Protein AF-A0A956YX07-F1 (afdb_monomer)

Foldseek 3Di:
DDDPPPPPPPPPPPPPPDPVVVVVVVVVCVVVVVLVVVLVVLVVVLVVLVVLVVVLVCCCVPPCVVVVPPVSVVVSVVSVVVSVVSSVVSVVVSVVSVVVVVVVVVVD

Structure (mmCIF, N/CA/C/O backbone):
data_AF-A0A956YX07-F1
#
_entry.id   AF-A0A956YX07-F1
#
loop_
_atom_site.group_PDB
_atom_site.id
_atom_site.type_symbol
_atom_site.label_atom_id
_atom_site.label_alt_id
_atom_site.label_comp_id
_atom_site.label_asym_id
_atom_site.label_entity_id
_atom_site.label_seq_id
_atom_site.pdbx_PDB_ins_code
_atom_site.Cartn_x
_atom_site.Cartn_y
_atom_site.Cartn_z
_atom_site.occupancy
_atom_site.B_iso_or_equiv
_atom_site.auth_seq_id
_atom_site.auth_comp_id
_atom_site.auth_asym_id
_atom_site.auth_atom_id
_atom_site.pdbx_PDB_model_num
ATOM 1 N N . MET A 1 1 ? 58.074 3.607 -29.834 1.00 48.50 1 MET A N 1
ATOM 2 C CA . MET A 1 1 ? 57.537 4.919 -30.257 1.00 48.50 1 MET A CA 1
ATOM 3 C C . MET A 1 1 ? 56.051 4.927 -29.907 1.00 48.50 1 MET A C 1
ATOM 5 O O . MET A 1 1 ? 55.231 4.505 -30.707 1.00 48.50 1 MET A O 1
ATOM 9 N N . TRP A 1 2 ? 55.718 5.260 -28.658 1.00 60.91 2 TRP A N 1
ATOM 10 C CA . TRP A 1 2 ? 54.353 5.184 -28.123 1.00 60.91 2 TRP A CA 1
ATOM 11 C C . TRP A 1 2 ? 53.715 6.565 -28.223 1.00 60.91 2 TRP A C 1
ATOM 13 O O . TRP A 1 2 ? 54.120 7.479 -27.509 1.00 60.91 2 TRP A O 1
ATOM 23 N N . ARG A 1 3 ? 52.767 6.745 -29.144 1.00 64.38 3 ARG A N 1
ATOM 24 C CA . ARG A 1 3 ? 52.057 8.015 -29.309 1.00 64.38 3 ARG A CA 1
ATOM 25 C C . ARG A 1 3 ? 50.710 7.903 -28.607 1.00 64.38 3 ARG A C 1
ATOM 27 O O . ARG A 1 3 ? 49.747 7.404 -29.178 1.00 64.38 3 ARG A O 1
ATOM 34 N N . TYR A 1 4 ? 50.682 8.326 -27.346 1.00 68.31 4 TYR A N 1
ATOM 35 C CA . TYR A 1 4 ? 49.454 8.529 -26.588 1.00 68.31 4 TYR A CA 1
ATOM 36 C C . TYR A 1 4 ? 48.642 9.632 -27.269 1.00 68.31 4 TYR A C 1
ATOM 38 O O . TYR A 1 4 ? 48.998 10.809 -27.222 1.00 68.31 4 TYR A O 1
ATOM 46 N N . ALA A 1 5 ? 47.571 9.240 -27.952 1.00 64.19 5 ALA A N 1
ATOM 47 C CA . ALA A 1 5 ? 46.549 10.165 -28.405 1.00 64.19 5 ALA A CA 1
ATOM 48 C C . ALA A 1 5 ? 45.725 10.578 -27.180 1.00 64.19 5 ALA A C 1
ATOM 50 O O . ALA A 1 5 ? 44.772 9.903 -26.798 1.00 64.19 5 ALA A O 1
ATOM 51 N N . TYR A 1 6 ? 46.134 11.667 -26.532 1.00 60.00 6 TYR A N 1
ATOM 52 C CA . TYR A 1 6 ? 45.307 12.345 -25.545 1.00 60.00 6 TYR A CA 1
ATOM 53 C C . TYR A 1 6 ? 44.059 12.870 -26.256 1.00 60.00 6 TYR A C 1
ATOM 55 O O . TYR A 1 6 ? 44.118 13.874 -26.968 1.00 60.00 6 TYR A O 1
ATOM 63 N N . PHE A 1 7 ? 42.937 12.178 -26.064 1.00 62.28 7 PHE A N 1
ATOM 64 C CA . PHE A 1 7 ? 41.612 12.752 -26.252 1.00 62.28 7 PHE A CA 1
ATOM 65 C C . PHE A 1 7 ? 41.536 14.029 -25.402 1.00 62.28 7 PHE A C 1
ATOM 67 O O . PHE A 1 7 ? 41.377 13.965 -24.186 1.00 62.28 7 PHE A O 1
ATOM 74 N N . HIS A 1 8 ? 41.690 15.192 -26.036 1.00 60.16 8 HIS A N 1
ATOM 75 C CA . HIS A 1 8 ? 41.317 16.476 -25.451 1.00 60.16 8 HIS A CA 1
ATOM 76 C C . HIS A 1 8 ? 39.790 16.570 -25.506 1.00 60.16 8 HIS A C 1
ATOM 78 O O . HIS A 1 8 ? 39.221 17.120 -26.445 1.00 60.16 8 HIS A O 1
ATOM 84 N N . GLY A 1 9 ? 39.117 15.945 -24.543 1.00 57.97 9 GLY A N 1
ATOM 85 C CA . GLY A 1 9 ? 37.736 16.289 -24.235 1.00 57.97 9 GLY A CA 1
ATOM 86 C C . GLY A 1 9 ? 37.757 17.537 -23.364 1.00 57.97 9 GLY 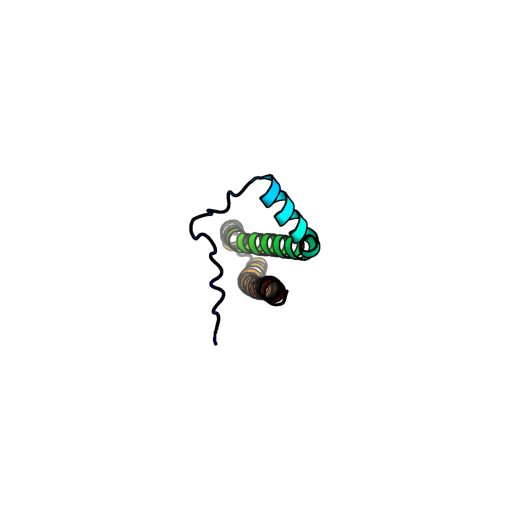A C 1
ATOM 87 O O . GLY A 1 9 ? 38.195 17.451 -22.220 1.00 57.97 9 GLY A O 1
ATOM 88 N N . ASP A 1 10 ? 37.340 18.681 -23.907 1.00 59.53 10 ASP A N 1
ATOM 89 C CA . ASP A 1 10 ? 37.168 19.922 -23.147 1.00 59.53 10 ASP A CA 1
ATOM 90 C C . ASP A 1 10 ? 36.309 19.663 -21.889 1.00 59.53 10 ASP A C 1
ATOM 92 O O . ASP A 1 10 ? 35.141 19.278 -22.021 1.00 59.53 10 ASP A O 1
ATOM 96 N N . PRO A 1 11 ? 36.835 19.876 -20.668 1.00 57.19 11 PRO A N 1
ATOM 97 C CA . PRO A 1 11 ? 36.124 19.579 -19.420 1.00 57.19 11 PRO A CA 1
ATOM 98 C C . PRO A 1 11 ? 34.956 20.539 -19.112 1.00 57.19 11 PRO A C 1
ATOM 100 O O . PRO A 1 11 ? 34.218 20.316 -18.153 1.00 57.19 11 PRO A O 1
ATOM 103 N N . ASP A 1 12 ? 34.733 21.568 -19.940 1.00 56.06 12 ASP A N 1
ATOM 104 C CA . ASP A 1 12 ? 33.837 22.693 -19.634 1.00 56.06 12 ASP A CA 1
ATOM 105 C C . ASP A 1 12 ? 32.547 22.756 -20.468 1.00 56.06 12 ASP A C 1
ATOM 107 O O . ASP A 1 12 ? 31.782 23.725 -20.385 1.00 56.06 12 ASP A O 1
ATOM 111 N N . GLN A 1 13 ? 32.225 21.721 -21.246 1.00 58.00 13 GLN A N 1
ATOM 112 C CA . GLN A 1 13 ? 30.957 21.681 -21.974 1.00 58.00 13 GLN A CA 1
ATOM 113 C C . GLN A 1 13 ? 29.830 21.169 -21.065 1.00 58.00 13 GLN A C 1
ATOM 115 O O . GLN A 1 13 ? 29.386 20.026 -21.150 1.00 58.00 13 GLN A O 1
ATOM 120 N N . LYS A 1 14 ? 29.336 22.039 -20.170 1.00 59.97 14 LYS A N 1
ATOM 121 C CA . LYS A 1 14 ? 28.093 21.792 -19.420 1.00 59.97 14 LYS A CA 1
ATOM 122 C C . LYS A 1 14 ? 26.990 21.489 -20.432 1.00 59.97 14 LYS A C 1
ATOM 124 O O . LYS A 1 14 ? 26.554 22.394 -21.147 1.00 59.97 14 LYS A O 1
ATOM 129 N N . ALA A 1 15 ? 26.564 20.228 -20.518 1.00 63.00 15 ALA A N 1
ATOM 130 C CA . ALA A 1 15 ? 25.499 19.804 -21.414 1.00 63.00 15 ALA A CA 1
ATOM 131 C C . ALA A 1 15 ? 24.269 20.690 -21.166 1.00 63.00 15 ALA A C 1
ATOM 133 O O . ALA A 1 15 ? 23.609 20.589 -20.131 1.00 63.00 15 ALA A O 1
ATOM 134 N N . LYS A 1 16 ? 23.985 21.620 -22.087 1.00 65.44 16 LYS A N 1
ATOM 135 C CA . LYS A 1 16 ? 22.805 22.480 -21.990 1.00 65.44 16 LYS A CA 1
ATOM 136 C C . LYS A 1 16 ? 21.593 21.576 -22.177 1.00 65.44 16 LYS A C 1
ATOM 138 O O . LYS 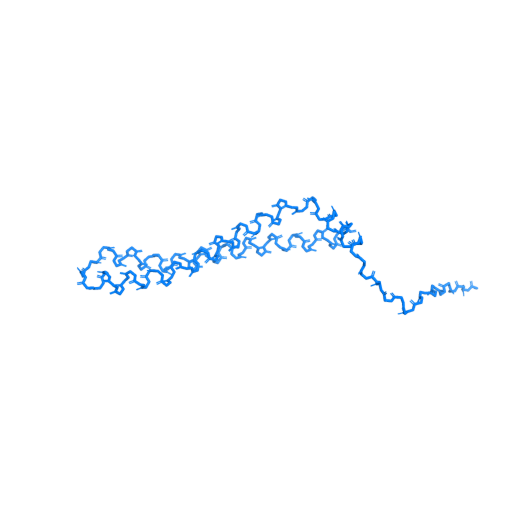A 1 16 ? 21.301 21.156 -23.298 1.00 65.44 16 LYS A O 1
ATOM 143 N N . VAL A 1 17 ? 20.920 21.247 -21.075 1.00 64.31 17 VAL A N 1
ATOM 144 C CA . VAL A 1 17 ? 19.683 20.461 -21.075 1.00 64.31 17 VAL A CA 1
ATOM 145 C C . VAL A 1 17 ? 18.631 21.265 -21.831 1.00 64.31 17 VAL A C 1
ATOM 147 O O . VAL A 1 17 ? 17.989 22.163 -21.295 1.00 64.31 17 VAL A O 1
ATOM 150 N N . SER A 1 18 ? 18.511 20.993 -23.125 1.00 78.50 18 SER A N 1
ATOM 151 C CA . SER A 1 18 ? 17.522 21.622 -23.985 1.00 78.50 18 SER A CA 1
ATOM 152 C C . SER A 1 18 ? 16.254 20.765 -23.983 1.00 78.50 18 SER A C 1
ATOM 154 O O . SER A 1 18 ? 16.316 19.537 -24.034 1.00 78.50 18 SER A O 1
ATOM 156 N N . TRP A 1 19 ? 15.078 21.395 -23.930 1.00 81.50 19 TRP A N 1
ATOM 157 C CA . TRP A 1 19 ? 13.779 20.707 -24.028 1.00 81.50 19 TRP A CA 1
ATOM 158 C C . TRP A 1 19 ? 13.692 19.681 -25.184 1.00 81.50 19 TRP A C 1
ATOM 160 O O . TRP A 1 19 ? 13.165 18.584 -24.979 1.00 81.50 19 TRP A O 1
ATOM 170 N N . PRO A 1 20 ? 14.243 19.963 -26.384 1.00 82.06 20 PRO A N 1
ATOM 171 C CA . PRO A 1 20 ? 14.316 18.991 -27.475 1.00 82.06 20 PRO A CA 1
ATOM 172 C C . PRO A 1 20 ? 15.115 17.728 -27.127 1.00 82.06 20 PRO A C 1
ATOM 174 O O . PRO A 1 20 ? 14.725 16.631 -27.531 1.00 82.06 20 PRO A O 1
ATOM 177 N N . LEU A 1 21 ? 16.198 17.863 -26.353 1.00 77.44 21 LEU A N 1
ATOM 178 C CA . LEU A 1 21 ? 17.000 16.740 -25.870 1.00 77.44 21 LEU A CA 1
ATOM 179 C C . LEU A 1 21 ? 16.195 15.889 -24.881 1.00 77.44 21 LEU A C 1
ATOM 181 O O . LEU A 1 21 ? 16.114 14.678 -25.051 1.00 77.44 21 LEU A O 1
ATOM 185 N N . VAL A 1 22 ? 15.506 16.522 -23.927 1.00 77.75 22 VAL A N 1
ATOM 186 C CA . VAL A 1 22 ? 14.624 15.840 -22.959 1.00 77.75 22 VAL A CA 1
ATOM 187 C C . VAL A 1 22 ? 13.512 15.064 -23.670 1.00 77.75 22 VAL A C 1
ATOM 189 O O . VAL A 1 22 ? 13.267 13.900 -23.361 1.00 77.75 22 VAL A O 1
ATOM 192 N N . ARG A 1 23 ? 12.877 15.661 -24.687 1.00 80.06 23 ARG A N 1
ATOM 193 C CA . ARG A 1 23 ? 11.834 15.000 -25.489 1.00 80.06 23 ARG A CA 1
ATOM 194 C C . ARG A 1 23 ? 12.372 13.808 -26.291 1.00 80.06 23 ARG A C 1
ATOM 196 O O . ARG A 1 23 ? 11.665 12.809 -26.422 1.00 80.06 23 ARG A O 1
ATOM 203 N N . ARG A 1 24 ? 13.604 13.887 -26.809 1.00 75.38 24 ARG A N 1
ATOM 204 C CA . ARG A 1 24 ? 14.285 12.756 -27.468 1.00 75.38 24 ARG A CA 1
ATOM 205 C C . ARG A 1 24 ? 14.620 11.644 -26.475 1.00 75.38 24 ARG A C 1
ATOM 207 O O . ARG A 1 24 ? 14.314 10.491 -26.755 1.00 75.38 24 ARG A O 1
ATOM 214 N N . VAL A 1 25 ? 15.140 11.979 -25.297 1.00 73.50 25 VAL A N 1
ATOM 215 C CA . VAL A 1 25 ? 15.432 11.009 -24.226 1.00 73.50 25 VAL A CA 1
ATOM 216 C C . VAL A 1 25 ? 14.161 10.292 -23.754 1.00 73.50 25 VAL A C 1
ATOM 218 O O . VAL A 1 25 ? 14.116 9.067 -23.712 1.00 73.50 25 VAL A O 1
ATOM 221 N N . LEU A 1 26 ? 13.067 11.027 -23.539 1.00 70.75 26 LEU A N 1
ATOM 222 C CA . LEU A 1 26 ? 11.746 10.459 -23.229 1.00 70.75 26 LEU A CA 1
ATOM 223 C C . LEU A 1 26 ? 11.191 9.551 -24.337 1.00 70.75 26 LEU A C 1
ATOM 225 O O . LEU A 1 26 ? 10.362 8.681 -24.064 1.00 70.75 26 LEU A O 1
ATOM 229 N N . SER A 1 27 ? 11.620 9.738 -25.589 1.00 71.25 27 SER 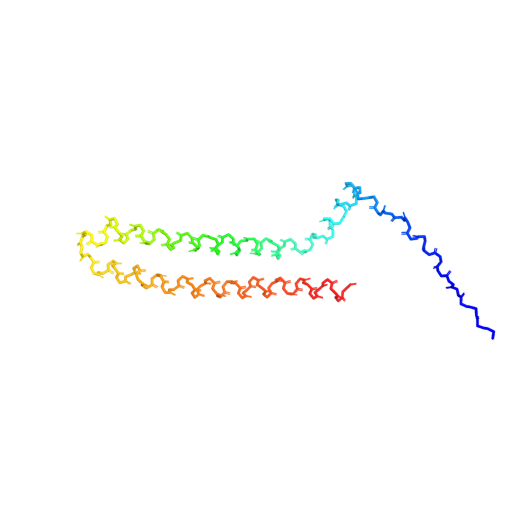A N 1
ATOM 230 C CA . SER A 1 27 ? 11.236 8.847 -26.685 1.00 71.25 27 SER A CA 1
ATOM 231 C C . SER A 1 27 ? 11.966 7.500 -26.630 1.00 71.25 27 SER A C 1
ATOM 233 O O . SER A 1 27 ? 11.352 6.494 -26.979 1.00 71.25 27 SER A O 1
ATOM 235 N N . TYR A 1 28 ? 13.191 7.449 -26.091 1.00 65.50 28 TYR A N 1
ATOM 236 C CA . TYR A 1 28 ? 13.909 6.198 -25.811 1.00 65.50 28 TYR A CA 1
ATOM 237 C C . TYR A 1 28 ? 13.304 5.408 -24.643 1.00 65.50 28 TYR A C 1
ATOM 239 O O . TYR A 1 28 ? 13.450 4.196 -24.591 1.00 65.50 28 TYR A O 1
ATOM 247 N N . ALA A 1 29 ? 12.532 6.051 -23.760 1.00 66.56 29 ALA A N 1
ATOM 248 C CA . ALA A 1 29 ? 11.764 5.368 -22.712 1.00 66.56 29 ALA A CA 1
ATOM 249 C C . ALA A 1 29 ? 10.475 4.685 -23.228 1.00 66.56 29 ALA A C 1
ATOM 251 O O . ALA A 1 29 ? 9.772 4.022 -22.464 1.00 66.56 29 ALA A O 1
ATOM 252 N N . ARG A 1 30 ? 10.129 4.830 -24.521 1.00 67.75 30 ARG A N 1
ATOM 253 C CA . ARG A 1 30 ? 8.924 4.226 -25.127 1.00 67.75 30 ARG A CA 1
ATOM 254 C C . ARG A 1 30 ? 8.780 2.705 -24.939 1.00 67.75 30 ARG A C 1
ATOM 256 O O . ARG A 1 30 ? 7.671 2.318 -24.571 1.00 67.75 30 ARG A O 1
ATOM 263 N N . PRO A 1 31 ? 9.805 1.854 -25.148 1.00 70.75 31 PRO A N 1
ATOM 264 C CA . PRO A 1 31 ? 9.667 0.410 -24.956 1.00 70.75 31 PRO A CA 1
ATOM 265 C C . PRO A 1 31 ? 9.462 0.016 -23.480 1.00 70.75 31 PRO A C 1
ATOM 267 O O . PRO A 1 31 ? 8.881 -1.028 -23.205 1.00 70.75 31 PRO A O 1
ATOM 270 N N . TYR A 1 32 ? 9.813 0.886 -22.523 1.00 70.94 32 TYR A N 1
ATOM 271 C CA . TYR A 1 32 ? 9.654 0.648 -21.080 1.00 70.94 32 TYR A CA 1
ATOM 272 C C . TYR A 1 32 ? 8.321 1.145 -20.494 1.00 70.94 32 TYR A C 1
ATOM 274 O O . TYR A 1 32 ? 8.055 0.969 -19.304 1.00 70.94 32 TYR A O 1
ATOM 282 N N . ARG A 1 33 ? 7.441 1.746 -21.308 1.00 79.12 33 ARG A N 1
ATOM 283 C CA . ARG A 1 33 ? 6.157 2.311 -20.846 1.00 79.12 33 ARG A CA 1
ATOM 284 C C . ARG A 1 33 ? 5.238 1.288 -20.181 1.00 79.12 33 ARG A C 1
ATOM 286 O O . ARG A 1 33 ? 4.547 1.652 -19.237 1.00 79.12 33 ARG A O 1
ATOM 293 N N . GLY A 1 34 ? 5.238 0.037 -20.646 1.00 80.25 34 GLY A N 1
ATOM 294 C CA . GLY A 1 34 ? 4.445 -1.037 -20.038 1.00 80.25 34 GLY A CA 1
ATOM 295 C C . GLY A 1 34 ? 4.894 -1.352 -18.609 1.00 80.25 34 GLY A C 1
ATOM 296 O O . GLY A 1 34 ? 4.069 -1.401 -17.701 1.00 80.25 34 GLY A O 1
ATOM 297 N N . TYR A 1 35 ? 6.207 -1.464 -18.394 1.00 82.06 35 TYR A N 1
ATOM 298 C CA . TYR A 1 35 ? 6.784 -1.669 -17.064 1.00 82.06 35 TYR A CA 1
ATOM 299 C C . TYR A 1 35 ? 6.541 -0.471 -16.146 1.00 82.06 35 TYR A C 1
ATOM 301 O O . TYR A 1 35 ? 6.118 -0.653 -15.010 1.00 82.06 35 TYR A O 1
ATOM 309 N N . LEU A 1 36 ? 6.729 0.755 -16.646 1.00 84.19 36 LEU A N 1
ATOM 310 C CA . LEU A 1 36 ? 6.435 1.971 -15.884 1.00 84.19 36 LEU A CA 1
ATOM 311 C C . LEU A 1 36 ? 4.960 2.049 -15.475 1.00 84.19 36 LEU A C 1
ATOM 313 O O . LEU A 1 36 ? 4.670 2.369 -14.325 1.00 84.19 36 LEU A O 1
ATOM 317 N N . ALA A 1 37 ? 4.038 1.734 -16.389 1.00 88.38 37 ALA A N 1
ATOM 318 C CA . ALA A 1 37 ? 2.608 1.705 -16.103 1.00 88.38 37 ALA A CA 1
ATOM 319 C C . ALA A 1 37 ? 2.262 0.638 -15.055 1.00 88.38 37 ALA A C 1
ATOM 321 O O . ALA A 1 37 ? 1.546 0.938 -14.103 1.00 88.38 37 ALA A O 1
ATOM 322 N N . LEU A 1 38 ? 2.811 -0.576 -15.182 1.00 89.75 38 LEU A N 1
ATOM 323 C CA . LEU A 1 38 ? 2.614 -1.647 -14.204 1.00 89.75 38 LEU A CA 1
ATOM 324 C C . LEU A 1 38 ? 3.127 -1.241 -12.817 1.00 89.75 38 LEU A C 1
ATOM 326 O O . LEU A 1 38 ? 2.398 -1.360 -11.837 1.00 89.75 38 LEU A O 1
ATOM 330 N N . THR A 1 39 ? 4.349 -0.713 -12.733 1.00 88.88 39 THR A N 1
ATOM 331 C CA . THR A 1 39 ? 4.931 -0.230 -11.475 1.00 88.88 39 THR A CA 1
ATOM 332 C C . THR A 1 39 ? 4.087 0.887 -10.862 1.00 88.88 39 THR A C 1
ATOM 334 O O . THR A 1 39 ? 3.824 0.858 -9.662 1.00 88.88 39 THR A O 1
ATOM 337 N N . LEU A 1 40 ? 3.597 1.836 -11.667 1.00 92.38 40 LEU A N 1
ATOM 338 C CA . LEU A 1 40 ? 2.674 2.883 -11.216 1.00 92.38 40 LEU A CA 1
ATOM 339 C C . LEU A 1 40 ? 1.386 2.302 -10.629 1.00 92.38 40 LEU A C 1
ATOM 341 O O . LEU A 1 40 ? 0.987 2.701 -9.538 1.00 92.38 40 LEU A O 1
ATOM 345 N N . VAL A 1 41 ? 0.756 1.343 -11.312 1.00 95.44 41 VAL A N 1
ATOM 346 C CA . VAL A 1 41 ? -0.452 0.672 -10.808 1.00 95.44 41 VAL A CA 1
ATOM 347 C C . VAL A 1 41 ? -0.164 -0.034 -9.485 1.00 95.44 41 VAL A C 1
ATOM 349 O O . VAL A 1 41 ? -0.925 0.127 -8.536 1.00 95.44 41 VAL A O 1
ATOM 352 N N . LEU A 1 42 ? 0.951 -0.760 -9.381 1.00 94.62 42 LEU A N 1
ATOM 353 C CA . LEU A 1 42 ? 1.333 -1.437 -8.141 1.00 94.62 42 LEU A CA 1
ATOM 354 C C . LEU A 1 42 ? 1.558 -0.448 -6.989 1.00 94.62 42 LEU A C 1
ATOM 356 O O . LEU A 1 42 ? 1.116 -0.714 -5.874 1.00 94.62 42 LEU A O 1
ATOM 360 N N . ILE A 1 43 ? 2.175 0.707 -7.251 1.00 94.06 43 ILE A N 1
ATOM 361 C CA . ILE A 1 43 ? 2.343 1.777 -6.255 1.00 94.06 43 ILE A CA 1
ATOM 362 C C . ILE A 1 43 ? 0.985 2.325 -5.810 1.00 94.06 43 ILE A C 1
ATOM 364 O O . ILE A 1 43 ? 0.770 2.513 -4.614 1.00 94.06 43 ILE A O 1
ATOM 368 N N . LEU A 1 44 ? 0.061 2.569 -6.744 1.00 96.81 44 LEU A N 1
ATOM 369 C CA . LEU A 1 44 ? -1.285 3.044 -6.416 1.00 96.81 44 LEU A CA 1
ATOM 370 C C . LEU A 1 44 ? -2.037 2.036 -5.542 1.00 96.81 44 LEU A C 1
ATOM 372 O O . LEU A 1 44 ? -2.643 2.428 -4.546 1.00 96.81 44 LEU A O 1
ATOM 376 N N . VAL A 1 45 ? -1.947 0.744 -5.865 1.00 96.56 45 VAL A N 1
ATOM 377 C CA . VAL A 1 45 ? -2.528 -0.334 -5.052 1.00 96.56 45 VAL A CA 1
ATOM 378 C C . VAL A 1 45 ? -1.897 -0.363 -3.662 1.00 96.56 45 VAL A C 1
ATOM 380 O O . VAL A 1 45 ? -2.619 -0.366 -2.669 1.00 96.56 45 VAL A O 1
ATOM 383 N N . GLN A 1 46 ? -0.565 -0.332 -3.571 1.00 94.38 46 GLN A N 1
ATOM 384 C CA . GLN A 1 46 ? 0.149 -0.344 -2.293 1.00 94.38 46 GLN A CA 1
ATOM 385 C C . GLN A 1 46 ? -0.222 0.870 -1.425 1.00 94.38 46 GLN A C 1
ATOM 387 O O . GLN A 1 46 ? -0.491 0.732 -0.234 1.00 94.38 46 GLN A O 1
ATOM 392 N N . SER A 1 47 ? -0.305 2.056 -2.030 1.00 95.19 47 SER A N 1
ATOM 393 C CA . SER A 1 47 ? -0.753 3.280 -1.360 1.00 95.19 47 SER A CA 1
ATO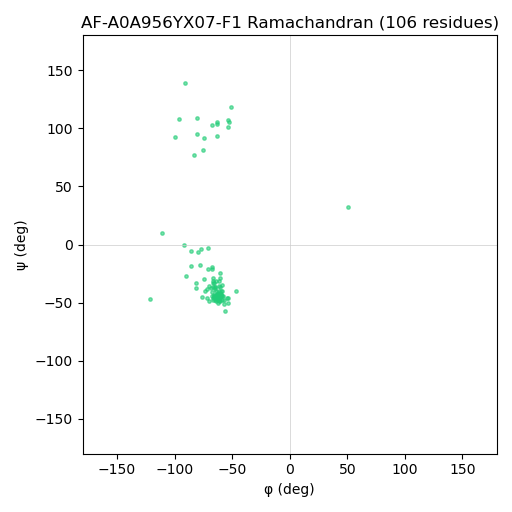M 394 C C . SER A 1 47 ? -2.187 3.144 -0.838 1.00 95.19 47 SER A C 1
ATOM 396 O O . SER A 1 47 ? -2.452 3.432 0.328 1.00 95.19 47 SER A O 1
ATOM 398 N N . GLY A 1 48 ? -3.100 2.613 -1.660 1.00 95.81 48 GLY A N 1
ATOM 399 C CA . GLY A 1 48 ? -4.481 2.342 -1.262 1.00 95.81 48 GLY A CA 1
ATOM 400 C C . GLY A 1 48 ? -4.588 1.354 -0.098 1.00 95.81 48 GLY A C 1
ATOM 401 O O . GLY A 1 48 ? -5.342 1.597 0.842 1.00 95.81 48 GLY A O 1
ATOM 402 N N . LEU A 1 49 ? -3.788 0.282 -0.101 1.00 95.00 49 LEU A N 1
ATOM 403 C CA . LEU A 1 49 ? -3.708 -0.653 1.027 1.00 95.00 49 LEU A CA 1
ATOM 404 C C . LEU A 1 49 ? -3.227 0.033 2.311 1.00 95.00 49 LEU A C 1
ATOM 406 O O . LEU A 1 49 ? -3.710 -0.296 3.391 1.00 95.00 49 LEU A O 1
ATOM 410 N N . GLY A 1 50 ? -2.320 1.007 2.209 1.00 93.12 50 GLY A N 1
ATOM 411 C CA . GLY A 1 50 ? -1.876 1.815 3.348 1.00 93.12 50 GLY A CA 1
ATOM 412 C C . GLY A 1 50 ? -3.005 2.612 4.011 1.00 93.12 50 GLY A C 1
ATOM 413 O O . GLY A 1 50 ? -2.978 2.823 5.222 1.00 93.12 50 GLY A O 1
ATOM 414 N N . LEU A 1 51 ? -4.035 2.994 3.247 1.00 95.94 51 LEU A N 1
ATOM 415 C CA . LEU A 1 51 ? -5.220 3.688 3.763 1.00 95.94 51 LEU A CA 1
ATOM 416 C C . LEU A 1 51 ? -6.205 2.752 4.475 1.00 95.94 51 LEU A C 1
ATOM 418 O O . LEU A 1 51 ? -7.047 3.224 5.238 1.00 95.94 51 LEU A O 1
ATOM 422 N N . LEU A 1 52 ? -6.113 1.435 4.270 1.00 95.69 52 LEU A N 1
ATOM 423 C CA . LEU A 1 52 ? -7.005 0.489 4.940 1.00 95.69 52 LEU A CA 1
ATOM 424 C C . LEU A 1 52 ? -6.767 0.457 6.449 1.00 95.69 52 LEU A C 1
ATOM 426 O O . LEU A 1 52 ? -7.731 0.373 7.198 1.00 95.69 52 LEU A O 1
ATOM 430 N N . THR A 1 53 ? -5.522 0.586 6.910 1.00 93.00 53 THR A N 1
ATOM 431 C CA . THR A 1 53 ? -5.200 0.600 8.345 1.00 93.00 53 THR A CA 1
ATOM 432 C C . THR A 1 53 ? -5.965 1.690 9.113 1.00 93.00 53 THR A C 1
ATOM 434 O O . THR A 1 53 ? -6.701 1.338 10.036 1.00 93.00 53 THR A O 1
ATOM 437 N N . PRO A 1 54 ? -5.879 2.993 8.762 1.00 95.38 54 PRO A N 1
ATOM 438 C CA . PRO A 1 54 ? -6.648 4.023 9.461 1.00 95.38 54 PRO A CA 1
ATOM 439 C C . PRO A 1 54 ? -8.166 3.860 9.294 1.00 95.38 54 PRO A C 1
ATOM 441 O O . PRO A 1 54 ? -8.906 4.175 10.223 1.00 95.38 54 PRO A O 1
ATOM 444 N N . LEU A 1 55 ? -8.650 3.334 8.161 1.00 96.12 55 LEU A N 1
ATOM 445 C CA . LEU A 1 55 ? -10.078 3.047 7.967 1.00 96.12 55 LEU A CA 1
ATOM 446 C C . LEU A 1 55 ? -10.577 1.916 8.871 1.00 96.12 55 LEU A C 1
ATOM 448 O O . LEU A 1 55 ? -11.660 2.034 9.441 1.00 96.12 55 LEU A O 1
ATOM 452 N N . ILE A 1 56 ? -9.787 0.854 9.031 1.00 95.44 56 ILE A N 1
ATOM 453 C CA . ILE A 1 56 ? -10.081 -0.242 9.954 1.00 95.44 56 ILE A CA 1
ATOM 454 C C . ILE A 1 56 ? -10.103 0.284 11.386 1.00 95.44 56 ILE A C 1
ATOM 456 O O . ILE A 1 56 ? -11.046 -0.005 12.111 1.00 95.44 56 ILE A O 1
ATOM 460 N N . PHE A 1 57 ? -9.116 1.091 11.789 1.00 95.19 57 PHE A N 1
ATOM 461 C CA . PHE A 1 57 ? -9.114 1.692 13.124 1.00 95.19 57 PHE A CA 1
ATOM 462 C C . PHE A 1 57 ? -10.334 2.581 13.361 1.00 95.19 57 PHE A C 1
ATOM 464 O O . PHE A 1 57 ? -10.952 2.480 14.418 1.00 95.19 57 PHE A O 1
ATOM 471 N N . ARG A 1 58 ? -10.720 3.395 12.371 1.00 95.75 58 ARG A N 1
ATOM 472 C CA . ARG A 1 58 ? -11.950 4.189 12.435 1.00 95.75 58 ARG A CA 1
ATOM 473 C C . ARG A 1 58 ? -13.175 3.299 12.647 1.00 95.75 58 ARG A C 1
ATOM 475 O O . ARG A 1 58 ? -13.948 3.533 13.561 1.00 95.75 58 ARG A O 1
ATOM 482 N N . ASP A 1 59 ? -13.339 2.255 11.839 1.00 95.12 59 ASP A N 1
ATOM 483 C CA . ASP A 1 59 ? -14.495 1.355 11.930 1.00 95.12 59 ASP A CA 1
ATOM 484 C C . ASP A 1 59 ? -14.525 0.536 13.232 1.00 95.12 59 ASP A C 1
ATOM 486 O O . ASP A 1 59 ? -15.587 0.246 13.794 1.00 95.12 59 ASP A O 1
ATOM 490 N N . LEU A 1 60 ? -13.343 0.190 13.737 1.00 94.06 60 LEU A N 1
ATOM 491 C CA . LEU A 1 60 ? -13.171 -0.500 15.003 1.00 94.06 60 LEU A CA 1
ATOM 492 C C . LEU A 1 60 ? -13.645 0.384 16.163 1.00 94.06 60 LEU A C 1
ATOM 494 O O . LEU A 1 60 ? -14.431 -0.078 16.986 1.00 94.06 60 LEU A O 1
ATOM 498 N N . ILE A 1 61 ? -13.218 1.649 16.193 1.00 94.06 61 ILE A N 1
ATOM 499 C CA . ILE A 1 61 ? -13.563 2.609 17.251 1.00 94.06 61 ILE A CA 1
ATOM 500 C C . ILE A 1 61 ? -15.025 3.056 17.155 1.00 94.06 61 ILE A C 1
ATOM 502 O O . ILE A 1 61 ? -15.719 3.058 18.168 1.00 94.06 61 ILE A O 1
ATOM 506 N N . ASP A 1 62 ? -15.497 3.404 15.958 1.00 94.88 62 ASP A N 1
ATOM 507 C CA . ASP A 1 62 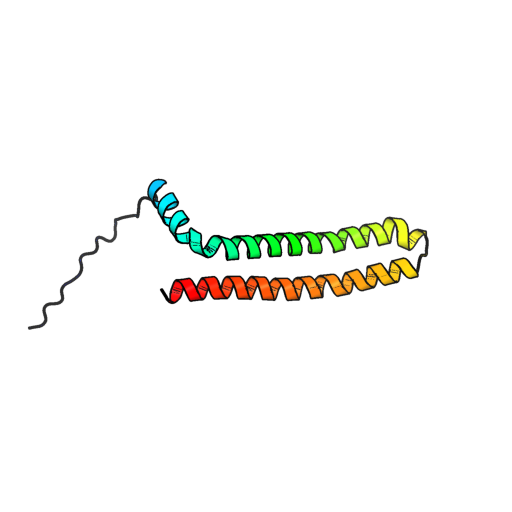? -16.792 4.070 15.788 1.00 94.88 62 ASP A CA 1
ATOM 508 C C . ASP A 1 62 ? -17.975 3.091 15.813 1.00 94.88 62 ASP A C 1
ATOM 510 O O . ASP A 1 62 ? -19.057 3.442 16.279 1.00 94.88 62 ASP A O 1
ATOM 514 N N . HIS A 1 63 ? -17.790 1.860 15.321 1.00 93.38 63 HIS A N 1
ATOM 515 C CA . HIS A 1 63 ? -18.889 0.900 15.161 1.00 93.38 63 HIS A CA 1
ATOM 516 C C . HIS A 1 63 ? -18.667 -0.390 15.942 1.00 93.38 63 HIS A C 1
ATOM 518 O O . HIS A 1 63 ? -19.568 -0.862 16.630 1.00 93.38 63 HIS A O 1
ATOM 524 N N . THR A 1 64 ? -17.473 -0.971 15.847 1.00 90.75 64 THR A N 1
ATOM 525 C CA . THR A 1 64 ? -17.252 -2.351 16.298 1.00 90.75 64 THR A CA 1
ATOM 526 C C . THR A 1 64 ? -17.164 -2.458 17.820 1.00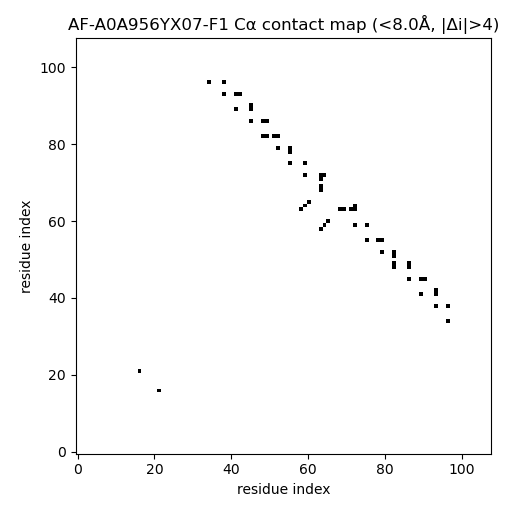 90.75 64 THR A C 1
ATOM 528 O O . THR A 1 64 ? -17.802 -3.328 18.413 1.00 90.75 64 THR A O 1
ATOM 531 N N . LEU A 1 65 ? -16.415 -1.555 18.464 1.00 90.81 65 LEU A N 1
ATOM 532 C CA . LEU A 1 65 ? -16.297 -1.512 19.922 1.00 90.81 65 LEU A CA 1
ATOM 533 C C . LEU A 1 65 ? -17.622 -1.132 20.608 1.00 90.81 65 LEU A C 1
ATOM 535 O O . LEU A 1 65 ? -18.010 -1.856 21.527 1.00 90.81 65 LEU A O 1
ATOM 539 N N . PRO A 1 66 ? -18.358 -0.083 20.178 1.00 92.06 66 PRO A N 1
ATOM 540 C CA . PRO A 1 66 ? -19.637 0.266 20.798 1.00 92.06 66 PRO A CA 1
ATOM 541 C C . PRO A 1 66 ? -20.711 -0.809 20.611 1.00 92.06 66 PRO A C 1
ATOM 543 O O . PRO A 1 66 ? -21.489 -1.054 21.528 1.00 92.06 66 PRO A O 1
ATOM 546 N N . ALA A 1 67 ? -20.745 -1.473 19.448 1.00 93.31 67 ALA A N 1
ATOM 547 C CA . ALA A 1 67 ? -21.717 -2.527 19.159 1.00 93.31 67 ALA A CA 1
ATOM 548 C C . ALA A 1 67 ? -21.365 -3.891 19.783 1.00 93.31 67 ALA A C 1
ATOM 550 O O . ALA A 1 67 ? -22.166 -4.817 19.688 1.00 93.31 67 ALA A O 1
ATOM 551 N N . GLN A 1 68 ? -20.178 -4.035 20.392 1.00 90.56 68 GLN A N 1
ATOM 552 C CA . GLN A 1 68 ? -19.644 -5.304 20.910 1.00 90.56 68 GLN A CA 1
ATOM 553 C C . GLN A 1 68 ? -19.682 -6.457 19.884 1.00 90.56 68 GLN A C 1
ATOM 555 O O . GLN A 1 68 ? -19.820 -7.629 20.241 1.00 90.56 68 GLN A O 1
ATOM 560 N N . ASP A 1 69 ? -19.530 -6.137 18.597 1.00 93.88 69 ASP A N 1
ATOM 561 C CA . ASP A 1 69 ? -19.594 -7.116 17.511 1.00 93.88 69 ASP A CA 1
ATOM 562 C C . ASP A 1 69 ? -18.257 -7.860 17.372 1.00 93.88 69 ASP A C 1
ATOM 564 O O . ASP A 1 69 ? -17.316 -7.415 16.707 1.00 93.88 69 ASP A O 1
ATOM 568 N N . MET A 1 70 ? -18.179 -9.028 18.011 1.00 92.06 70 MET A N 1
ATOM 569 C CA . MET A 1 70 ? -16.984 -9.875 18.001 1.00 92.06 70 MET A CA 1
ATOM 570 C C . MET A 1 70 ? -16.668 -10.456 16.616 1.00 92.06 70 MET A C 1
ATOM 572 O O . MET A 1 70 ? -15.500 -10.704 16.313 1.00 92.06 70 MET A O 1
ATOM 576 N N . GLN A 1 71 ? -17.674 -10.669 15.758 1.00 93.44 71 GLN A N 1
ATOM 577 C CA . GLN A 1 71 ? -17.444 -11.201 14.411 1.00 93.44 71 GLN A CA 1
ATOM 578 C C . GLN A 1 71 ? -16.740 -10.161 13.543 1.00 93.44 71 GLN A C 1
ATOM 580 O O . GLN A 1 71 ? -15.713 -10.457 12.923 1.00 93.44 71 GLN A O 1
ATOM 585 N N . ARG A 1 72 ? -17.247 -8.924 13.548 1.00 93.06 72 ARG A N 1
ATOM 586 C CA . ARG A 1 72 ? -16.634 -7.811 12.817 1.00 93.06 72 ARG A CA 1
ATOM 587 C C . ARG A 1 72 ? -15.255 -7.467 13.372 1.00 93.06 72 ARG A C 1
ATOM 589 O O . ARG A 1 72 ? -14.334 -7.239 12.589 1.00 93.06 72 ARG A O 1
ATOM 596 N N . LEU A 1 73 ? -15.075 -7.531 14.693 1.00 93.12 73 LEU A N 1
ATOM 597 C CA . LEU A 1 73 ? -13.775 -7.329 15.335 1.00 93.12 73 LEU A CA 1
ATOM 598 C C . LEU A 1 73 ? -12.723 -8.314 14.813 1.00 93.12 73 LEU A C 1
ATOM 600 O O . LEU A 1 73 ? -11.632 -7.893 14.428 1.00 93.12 73 LEU A O 1
ATOM 604 N N . ASN A 1 74 ? -13.058 -9.605 14.744 1.00 95.12 74 ASN A N 1
ATOM 605 C CA . ASN A 1 74 ? -12.139 -10.625 14.238 1.00 95.12 74 ASN A CA 1
ATOM 606 C C . ASN A 1 74 ? -11.788 -10.412 12.759 1.00 95.12 74 ASN A C 1
ATOM 608 O O . ASN A 1 74 ? -10.629 -10.573 12.375 1.00 95.12 74 ASN A O 1
ATOM 612 N N . LEU A 1 75 ? -12.763 -10.023 11.932 1.00 95.94 75 LEU A N 1
ATOM 613 C CA . LEU A 1 75 ? -12.535 -9.747 10.512 1.00 95.94 75 LEU A CA 1
ATOM 614 C C . LEU A 1 75 ? -11.580 -8.559 10.324 1.00 95.94 75 LEU A C 1
ATOM 616 O O . LEU A 1 75 ? -10.608 -8.655 9.572 1.00 95.94 75 LEU A O 1
ATOM 620 N N . LEU A 1 76 ? -11.813 -7.462 11.048 1.00 94.06 76 LEU A N 1
ATOM 621 C CA . LEU A 1 76 ? -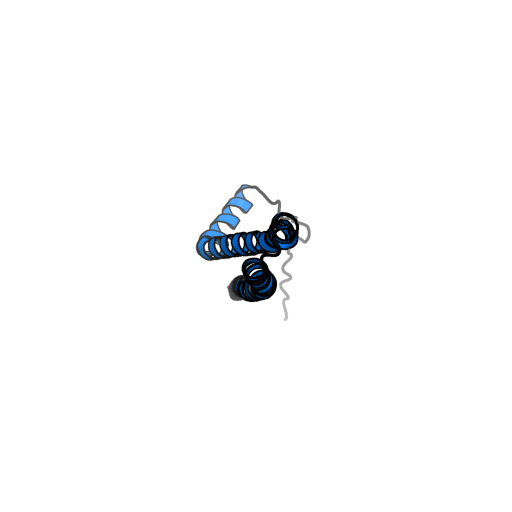10.951 -6.280 11.027 1.00 94.06 76 LEU A CA 1
ATOM 622 C C . LEU A 1 76 ? -9.539 -6.590 11.550 1.00 94.06 76 LEU A C 1
ATOM 624 O O . LEU A 1 76 ? -8.554 -6.179 10.934 1.00 94.06 76 LEU A O 1
ATOM 628 N N . ALA A 1 77 ? -9.426 -7.362 12.635 1.00 94.19 77 ALA A N 1
ATOM 629 C CA . ALA A 1 77 ? -8.145 -7.796 13.189 1.00 94.19 77 ALA A CA 1
ATOM 630 C C . ALA A 1 77 ? -7.349 -8.658 12.197 1.00 94.19 77 ALA A C 1
ATOM 632 O O . ALA A 1 77 ? -6.149 -8.447 12.016 1.00 94.19 77 ALA A O 1
ATOM 633 N N . PHE A 1 78 ? -8.014 -9.580 11.495 1.00 96.75 78 PHE A N 1
ATOM 634 C CA . PHE A 1 78 ? -7.380 -10.357 10.432 1.00 96.75 78 PHE A CA 1
ATOM 635 C C . PHE A 1 78 ? -6.894 -9.455 9.290 1.00 96.75 78 PHE A C 1
ATOM 637 O O . PHE A 1 78 ? -5.770 -9.612 8.811 1.00 96.75 78 PHE A O 1
ATOM 644 N N . GLY A 1 79 ? -7.696 -8.455 8.907 1.00 95.62 79 GLY A N 1
ATOM 645 C CA . GLY A 1 79 ? -7.301 -7.427 7.945 1.00 95.62 79 GLY A CA 1
ATOM 646 C C . GLY A 1 79 ? -6.008 -6.709 8.343 1.00 95.62 79 GLY A C 1
ATOM 647 O O . GLY A 1 79 ? -5.097 -6.600 7.523 1.00 95.62 79 GLY A O 1
ATOM 648 N N . LEU A 1 80 ? -5.878 -6.294 9.608 1.00 95.06 80 LEU A N 1
ATOM 649 C CA . LEU A 1 80 ? -4.682 -5.610 10.124 1.00 95.06 80 LEU A CA 1
ATOM 650 C C . LEU A 1 80 ? -3.403 -6.454 10.034 1.00 95.06 80 LEU A C 1
ATOM 652 O O . LEU A 1 80 ? -2.327 -5.894 9.840 1.00 95.06 80 LEU A O 1
ATOM 656 N N . VAL A 1 81 ? -3.506 -7.781 10.142 1.00 96.00 81 VAL A N 1
ATOM 657 C CA . VAL A 1 81 ? -2.365 -8.698 9.971 1.00 96.00 81 VAL A CA 1
ATOM 658 C C . VAL A 1 81 ? -2.094 -8.976 8.491 1.00 96.00 81 VAL A C 1
ATOM 660 O O . VAL A 1 81 ? -0.940 -9.058 8.074 1.00 96.00 81 VAL A O 1
ATOM 663 N N . LEU A 1 82 ? -3.138 -9.086 7.669 1.00 96.50 82 LEU A N 1
ATOM 664 C CA . LEU A 1 82 ? -3.006 -9.419 6.252 1.00 96.50 82 LEU A CA 1
ATOM 665 C C . LEU A 1 82 ? -2.449 -8.257 5.414 1.00 96.50 82 LEU A C 1
ATOM 667 O O . LEU A 1 82 ? -1.616 -8.469 4.532 1.00 96.50 82 LEU A O 1
ATOM 671 N N . ILE A 1 83 ? -2.870 -7.022 5.695 1.00 96.12 83 ILE A N 1
ATOM 672 C CA . ILE A 1 83 ? -2.434 -5.813 4.978 1.00 96.12 83 ILE A CA 1
ATOM 673 C C . ILE A 1 83 ? -0.900 -5.662 4.920 1.00 96.12 83 ILE A C 1
ATOM 675 O O . ILE A 1 83 ? -0.382 -5.449 3.820 1.00 96.12 83 ILE A O 1
ATOM 679 N N . PRO A 1 84 ? -0.127 -5.753 6.023 1.00 94.44 84 PRO A N 1
ATOM 680 C CA . PRO A 1 84 ? 1.329 -5.617 5.966 1.00 94.44 84 PRO A CA 1
ATOM 681 C C . PRO A 1 84 ? 2.002 -6.760 5.197 1.00 94.44 84 PRO A C 1
ATOM 683 O O . PRO A 1 84 ? 3.008 -6.527 4.524 1.00 94.44 84 PRO A O 1
ATOM 686 N N . ILE A 1 85 ? 1.436 -7.970 5.224 1.00 96.69 85 ILE A N 1
ATOM 687 C CA . ILE A 1 85 ? 1.920 -9.096 4.412 1.00 96.69 85 ILE A CA 1
ATOM 688 C C . ILE A 1 85 ? 1.754 -8.769 2.923 1.00 96.69 85 ILE A C 1
ATOM 690 O O . ILE A 1 85 ? 2.715 -8.870 2.160 1.00 96.69 85 ILE A O 1
ATOM 694 N N . LEU A 1 86 ? 0.571 -8.298 2.514 1.00 96.12 86 LEU A N 1
ATOM 695 C CA . LEU A 1 86 ? 0.307 -7.892 1.130 1.00 96.12 86 LEU A CA 1
ATOM 696 C C . LEU A 1 86 ? 1.216 -6.740 0.688 1.00 96.12 86 LEU A C 1
ATOM 698 O O . LEU A 1 86 ? 1.812 -6.809 -0.385 1.00 96.12 86 LEU A O 1
ATOM 702 N N . ASN A 1 87 ? 1.385 -5.718 1.530 1.00 95.00 87 ASN A N 1
ATOM 703 C CA . ASN A 1 87 ? 2.316 -4.618 1.266 1.00 95.00 87 ASN A CA 1
ATOM 704 C C . ASN A 1 87 ? 3.757 -5.112 1.095 1.00 95.00 87 ASN A C 1
ATOM 706 O O . ASN A 1 87 ? 4.464 -4.638 0.209 1.00 95.00 87 ASN A O 1
ATOM 710 N N . SER A 1 88 ? 4.188 -6.084 1.902 1.00 95.19 88 SER A N 1
ATOM 711 C CA . SER A 1 88 ? 5.538 -6.649 1.809 1.00 95.19 88 SER A CA 1
ATOM 712 C C . SER A 1 88 ? 5.743 -7.395 0.490 1.00 95.19 88 SER A C 1
ATOM 714 O O . SER A 1 88 ? 6.747 -7.186 -0.190 1.00 95.19 88 SER A O 1
ATOM 716 N N . VAL A 1 89 ? 4.770 -8.217 0.084 1.00 96.31 89 VAL A N 1
ATOM 717 C CA . VAL A 1 89 ? 4.802 -8.938 -1.198 1.00 96.31 89 VAL A CA 1
ATOM 718 C C . VAL A 1 89 ? 4.822 -7.961 -2.376 1.00 96.31 89 VAL A C 1
ATOM 720 O O . VAL A 1 89 ? 5.676 -8.084 -3.257 1.00 96.31 89 VAL A O 1
ATOM 723 N N . LEU A 1 90 ? 3.937 -6.958 -2.377 1.00 94.81 90 LEU A N 1
ATOM 724 C CA . LEU A 1 90 ? 3.904 -5.922 -3.414 1.00 94.81 90 LEU A CA 1
ATOM 725 C C . LEU A 1 90 ? 5.219 -5.140 -3.472 1.00 94.81 90 LEU A C 1
ATOM 727 O O . LEU A 1 90 ? 5.759 -4.936 -4.559 1.00 94.81 90 LEU A O 1
ATOM 731 N N . GLY A 1 91 ? 5.786 -4.785 -2.318 1.00 94.06 91 GLY A N 1
ATOM 732 C CA . GLY A 1 91 ? 7.073 -4.104 -2.230 1.00 94.06 91 GLY A CA 1
ATOM 733 C C . GLY A 1 91 ? 8.215 -4.915 -2.851 1.00 94.06 91 GLY A C 1
ATOM 734 O O . GLY A 1 91 ? 9.051 -4.354 -3.561 1.00 94.06 91 GLY A O 1
ATOM 735 N N . ILE A 1 92 ? 8.232 -6.239 -2.656 1.00 94.31 92 ILE A N 1
ATOM 736 C CA . ILE A 1 92 ? 9.208 -7.133 -3.300 1.00 94.31 92 ILE A CA 1
ATOM 737 C C . ILE A 1 92 ? 9.005 -7.158 -4.820 1.00 94.31 92 ILE A C 1
ATOM 739 O O . ILE A 1 92 ? 9.986 -7.079 -5.561 1.00 94.31 92 ILE A O 1
ATOM 743 N N . VAL A 1 93 ? 7.759 -7.236 -5.297 1.00 91.69 93 VAL A N 1
ATOM 744 C CA . VAL A 1 93 ? 7.441 -7.240 -6.737 1.00 91.69 93 VAL A CA 1
ATOM 745 C C . VAL A 1 93 ? 7.888 -5.933 -7.392 1.00 91.69 93 VAL A C 1
ATOM 747 O O . VAL A 1 93 ? 8.631 -5.967 -8.371 1.00 91.69 93 VAL A O 1
ATOM 750 N N . ILE A 1 94 ? 7.521 -4.785 -6.815 1.00 90.19 94 ILE A N 1
ATOM 751 C CA . ILE A 1 94 ? 7.936 -3.455 -7.285 1.00 90.19 94 ILE A CA 1
ATOM 752 C C . ILE A 1 94 ? 9.465 -3.346 -7.296 1.00 90.19 94 ILE A C 1
ATOM 754 O O . ILE A 1 94 ? 10.050 -2.877 -8.272 1.00 90.19 94 ILE A O 1
ATOM 758 N N . ARG A 1 95 ? 10.136 -3.819 -6.237 1.00 89.44 95 ARG A N 1
ATOM 759 C CA . ARG A 1 95 ? 11.601 -3.810 -6.152 1.00 89.44 95 ARG A CA 1
ATOM 760 C C . ARG A 1 95 ? 12.243 -4.665 -7.243 1.00 89.44 95 ARG A C 1
ATOM 762 O O . ARG A 1 95 ? 13.207 -4.209 -7.849 1.00 89.44 95 ARG A O 1
ATOM 769 N N . ARG A 1 96 ? 11.721 -5.864 -7.523 1.00 88.12 96 ARG A N 1
ATOM 770 C CA . ARG A 1 96 ? 12.228 -6.719 -8.611 1.00 88.12 96 ARG A CA 1
ATOM 771 C C . ARG A 1 96 ? 12.032 -6.078 -9.982 1.00 88.12 96 ARG A C 1
ATOM 773 O O . ARG A 1 96 ? 12.968 -6.088 -10.774 1.00 88.12 96 ARG A O 1
ATOM 780 N N . LEU A 1 97 ? 10.867 -5.479 -10.235 1.00 83.19 97 LEU A N 1
ATOM 781 C CA . LEU A 1 97 ? 10.601 -4.751 -11.480 1.00 83.19 97 LEU A CA 1
ATOM 782 C C . LEU A 1 97 ? 11.587 -3.590 -11.667 1.00 83.19 97 LEU A C 1
ATOM 784 O O . LEU A 1 97 ? 12.156 -3.437 -12.743 1.00 83.19 97 LEU A O 1
ATOM 788 N N . ASN A 1 98 ? 11.858 -2.824 -10.609 1.00 81.56 98 ASN A N 1
ATOM 789 C CA . ASN A 1 98 ? 12.818 -1.721 -10.664 1.00 81.56 98 ASN A CA 1
ATOM 790 C C . ASN A 1 98 ? 14.275 -2.198 -10.807 1.00 81.56 98 ASN A C 1
ATOM 792 O O . ASN A 1 98 ? 15.047 -1.565 -11.521 1.00 81.56 98 ASN A O 1
ATOM 796 N N . SER A 1 99 ? 14.649 -3.320 -10.179 1.00 81.12 99 SER A N 1
ATOM 797 C CA . SER A 1 99 ? 15.988 -3.920 -10.313 1.00 81.12 99 SER A CA 1
ATOM 798 C C . SER A 1 99 ? 16.267 -4.369 -11.747 1.00 81.12 99 SER A C 1
ATOM 800 O O . SER A 1 99 ? 17.339 -4.089 -12.271 1.00 81.12 99 SER A O 1
ATOM 802 N N . GLY A 1 100 ? 15.289 -5.002 -12.407 1.00 69.81 100 GLY A N 1
ATOM 803 C CA . GLY A 1 100 ? 15.427 -5.437 -13.801 1.00 69.81 100 GLY A CA 1
ATOM 804 C C . GLY A 1 100 ? 15.561 -4.273 -14.788 1.00 69.81 100 GLY A C 1
ATOM 805 O O . GLY A 1 100 ? 16.299 -4.376 -15.761 1.00 69.81 100 GLY A O 1
ATOM 806 N N . ILE A 1 101 ? 14.908 -3.137 -14.513 1.00 66.94 101 ILE A N 1
ATOM 807 C CA . ILE A 1 101 ? 15.090 -1.905 -15.298 1.00 66.94 101 ILE A CA 1
ATOM 808 C C . ILE A 1 101 ? 16.497 -1.327 -15.078 1.00 66.94 101 ILE A C 1
ATOM 810 O O . ILE A 1 101 ? 17.109 -0.844 -16.024 1.00 66.94 101 ILE A O 1
ATOM 814 N N . GLY A 1 102 ? 17.027 -1.399 -13.852 1.00 60.59 102 GLY A N 1
ATOM 815 C CA . GLY A 1 102 ? 18.387 -0.956 -13.534 1.00 60.59 102 GLY A CA 1
ATOM 816 C C . GLY A 1 102 ? 19.471 -1.794 -14.217 1.00 60.59 102 GLY A C 1
ATOM 817 O O . GLY A 1 102 ? 20.400 -1.230 -14.783 1.00 60.59 102 GLY A O 1
ATOM 818 N N . GLU A 1 103 ? 19.338 -3.123 -14.220 1.00 57.88 103 GLU A N 1
ATOM 819 C CA . GLU A 1 103 ? 20.287 -4.028 -14.889 1.00 57.88 103 GLU A CA 1
ATOM 820 C C . GLU A 1 103 ? 20.184 -3.962 -16.420 1.00 57.88 103 GLU A C 1
ATOM 822 O O . GLU A 1 103 ? 21.210 -3.958 -17.095 1.00 57.88 103 GLU A O 1
ATOM 827 N N . GLY A 1 104 ? 18.974 -3.830 -16.975 1.00 59.00 104 GLY A N 1
ATOM 828 C CA . GLY A 1 104 ? 18.761 -3.689 -18.421 1.00 59.00 104 GLY A CA 1
ATOM 829 C C . GLY A 1 104 ? 19.277 -2.373 -19.019 1.00 59.00 104 GLY A C 1
ATOM 830 O O . GLY A 1 104 ? 19.528 -2.323 -20.214 1.00 59.00 104 GLY A O 1
ATOM 831 N N . VAL A 1 105 ? 19.465 -1.327 -18.203 1.00 56.09 105 VAL A N 1
ATOM 832 C CA . VAL A 1 105 ? 20.119 -0.061 -18.603 1.00 56.09 105 VAL A CA 1
ATOM 833 C C . VAL A 1 105 ? 21.647 -0.131 -18.475 1.00 56.09 105 VAL A C 1
ATOM 835 O O . VAL A 1 105 ? 22.341 0.694 -19.052 1.00 56.09 105 VAL A O 1
ATOM 838 N N . ILE A 1 106 ? 22.183 -1.083 -17.705 1.00 54.62 106 ILE A N 1
ATOM 839 C CA . ILE A 1 106 ? 23.636 -1.279 -17.549 1.00 54.62 106 ILE A CA 1
ATOM 840 C C . ILE A 1 106 ? 24.180 -2.261 -18.600 1.00 54.62 106 ILE A C 1
ATOM 842 O O . ILE A 1 106 ? 25.358 -2.191 -18.942 1.00 54.62 106 ILE A O 1
ATOM 846 N N . TYR A 1 107 ? 23.345 -3.182 -19.094 1.00 45.97 107 TYR A N 1
ATOM 847 C CA . TYR A 1 107 ? 23.735 -4.204 -20.072 1.00 45.97 107 TYR A CA 1
ATOM 848 C C . TYR A 1 107 ? 23.660 -3.767 -21.550 1.00 45.97 107 TYR A C 1
ATOM 850 O O . TYR A 1 107 ? 24.102 -4.542 -22.399 1.00 45.97 107 TYR A O 1
ATOM 858 N N . ASP A 1 108 ? 23.147 -2.570 -21.854 1.00 46.88 108 ASP A N 1
ATOM 859 C CA . ASP A 1 108 ? 23.086 -1.956 -23.198 1.00 46.88 108 ASP A CA 1
ATOM 860 C C . ASP A 1 108 ? 23.744 -0.565 -23.171 1.00 46.88 108 ASP A C 1
ATOM 862 O O . ASP A 1 108 ? 24.497 -0.232 -24.116 1.00 46.88 10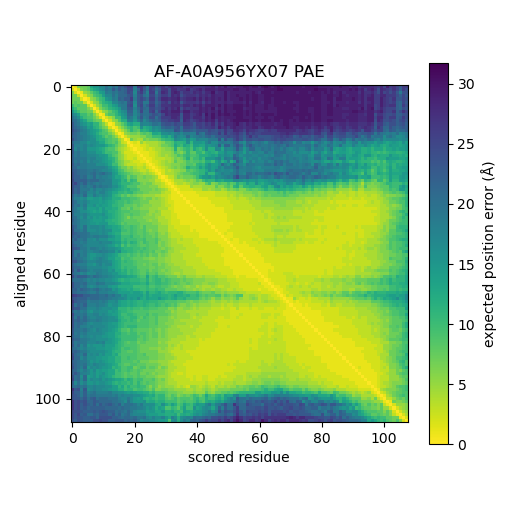8 ASP A O 1
#

Radius of gyration: 25.51 Å; Cα contacts (8 Å, |Δi|>4): 30; chains: 1; bounding box: 79×34×51 Å

pLDDT: mean 82.11, std 15.01, range [45.97, 96.81]

Solvent-accessible surface area (backbone atoms only — not comparable to full-atom values): 6436 Å² total; per-residue (Å²): 140,85,80,82,79,76,80,84,70,75,92,76,73,74,79,77,87,41,70,70,55,54,56,52,55,58,55,71,46,54,88,49,46,64,58,53,50,51,48,51,52,52,51,53,51,46,54,54,55,62,53,46,56,62,51,46,53,47,47,40,63,74,48,30,58,78,66,66,38,63,68,60,46,52,54,50,52,50,46,65,60,46,49,60,53,52,46,50,54,52,51,53,52,49,48,52,56,53,49,53,55,55,51,60,64,70,76,109

Mean predicted aligned error: 11.03 Å

Sequence (108 aa):
MWRYAYFHGDPDQKAKVSWPLVRRVLSYARPYRGYLALTLVLILVQSGLGLLTPLIFRDLIDHTLPA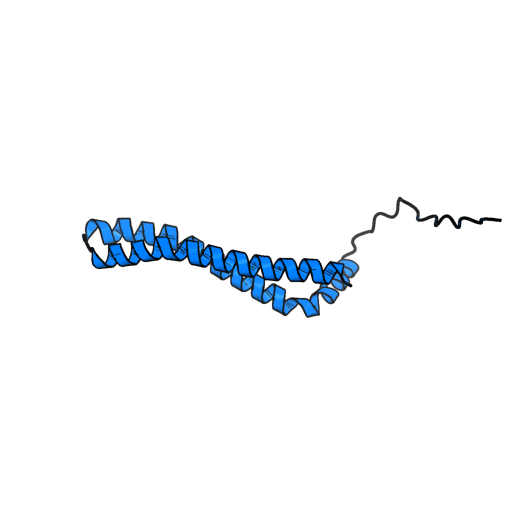QDMQRLNLLAFGLVLIPILNSVLGIVIRRLNSGIGEGVIYD

Secondary structure (DSSP, 8-state):
----------TT------HHHHHHHHHHTGGGHHHHHHHHHHHHHHHHHHHHHHHHHHHIIIIITTTT-HHHHHHHHHHHHHHHHHHHHHHHHHHHHHHHHHHHHH--

Nearest PDB structures (foldseek):
  4ry2-assembly1_B  TM=7.519E-01  e=6.265E-01  Acetivibrio thermocellus ATCC 27405